Protein AF-C8PU47-F1 (afdb_monomer)

Sequence (175 aa):
MSEKLSIFKLDPSKSPGFKVIGAKNLPKKTLNFVQASSMLFKVGSETSFSVELIRNKDNIPLVAGSDLEAYKKSNIEIVLLKWDGTGNELDCFKTGEHLTEKSLLKFSDLTDTSLITIENGNLRVKCTFNPAWDEGYYALQVKGTDSSTEESNRFAAYDDSNSVNDGIYIINFLA

Foldseek 3Di:
DPPPPPPPPQDLQQAKEKDWPQWAWAALVPDDCVRTAEFEDDPPDWGKTKMKIGDHPPPQAQFPDDFLVRQLPFQKWKWWWAAQPPDDRSVCVSVVPRTDIDTFDGSNPDPGCPQWDADPRITIGMTTDDPVDDFFKIWIDIAGAGPVRDPSHTYAYAHPVSDHRNTIHMYGYHD

Structure (mmCIF, N/CA/C/O backbone):
data_AF-C8PU47-F1
#
_entry.id   AF-C8PU47-F1
#
loop_
_atom_site.group_PDB
_atom_site.id
_atom_site.type_symbol
_atom_site.label_atom_id
_atom_site.label_alt_id
_atom_site.label_comp_id
_atom_site.label_asym_id
_atom_site.label_entity_id
_atom_site.label_seq_id
_atom_site.pdbx_PDB_ins_code
_atom_site.Cartn_x
_atom_site.Cartn_y
_atom_site.Cartn_z
_atom_site.occupancy
_atom_site.B_iso_or_equiv
_atom_site.auth_seq_id
_atom_site.auth_comp_id
_atom_site.auth_asym_id
_atom_site.auth_atom_id
_atom_site.pdbx_PDB_model_num
ATOM 1 N N . MET A 1 1 ? -4.966 36.733 -19.597 1.00 37.03 1 MET A N 1
ATOM 2 C CA . MET A 1 1 ? -3.982 35.679 -19.284 1.00 37.03 1 MET A CA 1
ATOM 3 C C . MET A 1 1 ? -4.767 34.421 -18.979 1.00 37.03 1 MET A C 1
ATOM 5 O O . MET A 1 1 ? -5.580 34.469 -18.070 1.00 37.03 1 MET A O 1
ATOM 9 N N . SER A 1 2 ? -4.614 33.351 -19.759 1.00 40.44 2 SER A N 1
ATOM 10 C CA . SER A 1 2 ? -5.173 32.053 -19.372 1.00 40.44 2 SER A CA 1
ATOM 11 C C . SER A 1 2 ? -4.303 31.480 -18.266 1.00 40.44 2 SER A C 1
ATOM 13 O O . SER A 1 2 ? -3.120 31.225 -18.490 1.00 40.44 2 SER A O 1
ATOM 15 N N . GLU A 1 3 ? -4.878 31.298 -17.082 1.00 40.03 3 GLU A N 1
ATOM 16 C CA . GLU A 1 3 ? -4.292 30.460 -16.046 1.00 40.03 3 GLU A CA 1
ATOM 17 C C . GLU A 1 3 ? -4.092 29.064 -16.638 1.00 40.03 3 GLU A C 1
ATOM 19 O O . GLU A 1 3 ? -5.039 28.346 -16.965 1.00 40.03 3 GLU A O 1
ATOM 24 N N . LYS A 1 4 ? -2.828 28.710 -16.867 1.00 40.22 4 LYS A N 1
ATOM 25 C CA . LYS A 1 4 ? -2.433 27.380 -17.308 1.00 40.22 4 LYS A CA 1
ATOM 26 C C . LYS A 1 4 ? -2.568 26.469 -16.092 1.00 40.22 4 LYS A C 1
ATOM 28 O O . LYS A 1 4 ? -1.602 26.242 -15.372 1.00 40.22 4 LYS A O 1
ATOM 33 N N . LEU A 1 5 ? -3.784 25.991 -15.840 1.00 37.03 5 LEU A N 1
ATOM 34 C CA . LEU A 1 5 ? -4.023 24.871 -14.941 1.00 37.03 5 LEU A CA 1
ATOM 35 C C . LEU A 1 5 ? -3.293 23.669 -15.552 1.00 37.03 5 LEU A C 1
ATOM 37 O O . LEU A 1 5 ? -3.811 23.002 -16.448 1.00 37.03 5 LEU A O 1
ATOM 41 N N . SER A 1 6 ? -2.046 23.442 -15.131 1.00 36.47 6 SER A N 1
ATOM 42 C CA . SER A 1 6 ? -1.354 22.176 -15.357 1.00 36.47 6 SER A CA 1
ATOM 43 C C . SER A 1 6 ? -2.128 21.119 -14.590 1.00 36.47 6 SER A C 1
ATOM 45 O O . SER A 1 6 ? -1.876 20.855 -13.418 1.00 36.47 6 SER A O 1
ATOM 47 N N . ILE A 1 7 ? -3.118 20.538 -15.257 1.00 41.88 7 ILE A N 1
ATOM 48 C CA . ILE A 1 7 ? -3.713 19.284 -14.837 1.00 41.88 7 ILE A CA 1
ATOM 49 C C . ILE A 1 7 ? -2.568 18.281 -14.965 1.00 41.88 7 ILE A C 1
ATOM 51 O O . ILE A 1 7 ? -2.253 17.851 -16.076 1.00 41.88 7 ILE A O 1
ATOM 55 N N . PHE A 1 8 ? -1.891 17.965 -13.860 1.00 45.84 8 PHE A N 1
ATOM 56 C CA . PHE A 1 8 ? -1.018 16.800 -13.781 1.00 45.84 8 PHE A CA 1
ATOM 57 C C . PHE A 1 8 ? -1.911 15.576 -13.999 1.00 45.84 8 PHE A C 1
ATOM 59 O O . PHE A 1 8 ? -2.407 14.960 -13.062 1.00 45.84 8 PHE A O 1
ATOM 66 N N . LYS A 1 9 ? -2.203 15.261 -15.263 1.00 51.28 9 LYS A N 1
ATOM 67 C CA . LYS A 1 9 ? -2.692 13.941 -15.627 1.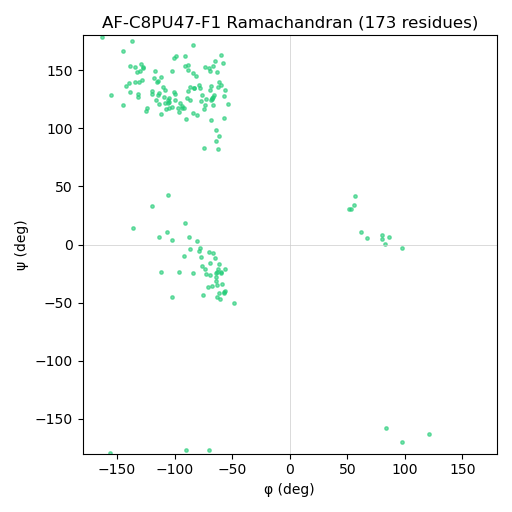00 51.28 9 LYS A CA 1
ATOM 68 C C . LYS A 1 9 ? -1.511 13.020 -15.395 1.00 51.28 9 LYS A C 1
ATOM 70 O O . LYS A 1 9 ? -0.529 13.096 -16.128 1.00 51.28 9 LYS A O 1
ATOM 75 N N . LEU A 1 10 ? -1.595 12.229 -14.333 1.00 58.03 10 LEU A N 1
ATOM 76 C CA . LEU A 1 10 ? -0.641 11.167 -14.071 1.00 58.03 10 LEU A CA 1
ATOM 77 C C . LEU A 1 10 ? -0.571 10.291 -15.329 1.00 58.03 10 LEU A C 1
ATOM 79 O O . LEU A 1 10 ? -1.608 9.807 -15.784 1.00 58.03 10 LEU A O 1
ATOM 83 N N . ASP A 1 11 ? 0.609 10.166 -15.935 1.00 64.81 11 ASP A N 1
ATOM 84 C CA . ASP A 1 11 ? 0.805 9.343 -17.126 1.00 64.81 11 ASP A CA 1
ATOM 85 C C . ASP A 1 11 ? 0.941 7.882 -16.674 1.00 64.81 11 ASP A C 1
ATOM 87 O O . ASP A 1 11 ? 1.950 7.539 -16.055 1.00 64.81 11 ASP A O 1
ATOM 91 N N . PRO A 1 12 ? -0.026 6.992 -16.968 1.00 59.41 12 PRO A N 1
ATOM 92 C CA . PRO A 1 12 ? 0.067 5.581 -16.588 1.00 59.41 12 PRO A CA 1
ATOM 93 C C . PRO A 1 12 ? 1.224 4.852 -17.287 1.00 59.41 12 PRO A C 1
ATOM 95 O O . PRO A 1 12 ? 1.541 3.715 -16.946 1.00 59.41 12 PRO A O 1
ATOM 98 N N . SER A 1 13 ? 1.838 5.477 -18.297 1.00 65.69 13 SER A N 1
ATOM 99 C CA . SER A 1 13 ? 3.073 4.989 -18.908 1.00 65.69 13 SER A CA 1
ATOM 100 C C . SER A 1 13 ? 4.276 5.187 -18.000 1.00 65.69 13 SER A C 1
ATOM 102 O O . SER A 1 13 ? 5.216 4.422 -18.134 1.00 65.69 13 SER A O 1
ATOM 104 N N . LYS A 1 14 ? 4.230 6.166 -17.089 1.00 73.06 14 LYS A N 1
ATOM 105 C CA . LYS A 1 14 ? 5.341 6.539 -16.209 1.00 73.06 14 LYS A CA 1
ATOM 106 C C . LYS A 1 14 ? 5.107 6.225 -14.741 1.00 73.06 14 LYS A C 1
ATOM 108 O O . LYS A 1 14 ? 6.065 6.136 -13.997 1.00 73.06 14 LYS A O 1
ATOM 113 N N . SER A 1 15 ? 3.861 6.114 -14.290 1.00 80.19 15 SER A N 1
ATOM 114 C CA . SER A 1 15 ? 3.570 5.926 -12.866 1.00 80.19 15 SER A CA 1
ATOM 115 C C . SER A 1 15 ? 3.152 4.487 -12.568 1.00 80.19 15 SER A C 1
ATOM 117 O O . SER A 1 15 ? 2.095 4.065 -13.061 1.00 80.19 15 SER A O 1
ATOM 119 N N . PRO A 1 16 ? 3.914 3.745 -11.743 1.00 89.56 16 PRO A N 1
ATOM 120 C CA . PRO A 1 16 ? 3.587 2.367 -11.432 1.00 89.56 16 PRO A CA 1
ATOM 121 C C . PRO A 1 16 ? 2.291 2.312 -10.630 1.00 89.56 16 PRO A C 1
ATOM 123 O O . PRO A 1 16 ? 1.891 3.264 -9.956 1.00 89.56 16 PRO A O 1
ATOM 126 N N . GLY A 1 17 ? 1.587 1.196 -10.739 1.00 92.06 17 GLY A N 1
ATOM 127 C CA . GLY A 1 17 ? 0.302 1.001 -10.089 1.00 92.06 17 GLY A CA 1
ATOM 128 C C . GLY A 1 17 ? 0.412 0.178 -8.821 1.00 92.06 17 GLY A C 1
ATOM 129 O O . GLY A 1 17 ? 1.346 -0.601 -8.645 1.00 92.06 17 GLY A O 1
ATOM 130 N N . PHE A 1 18 ? -0.594 0.276 -7.963 1.00 94.62 18 PHE A N 1
ATOM 131 C CA . PHE A 1 18 ? -0.847 -0.755 -6.969 1.00 94.62 18 PHE A CA 1
ATOM 132 C C . PHE A 1 18 ? -2.335 -1.053 -6.816 1.00 94.62 18 PHE A C 1
ATOM 134 O O . PHE A 1 18 ? -3.196 -0.196 -7.050 1.00 94.62 18 PHE A O 1
ATOM 141 N N . LYS A 1 19 ? -2.620 -2.282 -6.390 1.00 95.12 19 LYS A N 1
ATOM 142 C CA . LYS A 1 19 ? -3.944 -2.780 -6.023 1.00 95.12 19 LYS A CA 1
ATOM 143 C C . LYS A 1 19 ? -3.875 -3.541 -4.718 1.00 95.12 19 LYS A C 1
ATOM 145 O O . LYS A 1 19 ? -2.856 -4.148 -4.399 1.00 95.12 19 LYS A O 1
ATOM 150 N N . VAL A 1 20 ? -4.982 -3.566 -3.994 1.00 95.56 20 VAL A N 1
ATOM 151 C CA . VAL A 1 20 ? -5.120 -4.396 -2.801 1.00 95.56 20 VAL A CA 1
ATOM 152 C C . VAL A 1 20 ? -6.061 -5.545 -3.128 1.00 95.56 20 VAL A C 1
ATOM 154 O O . VAL A 1 20 ? -7.231 -5.334 -3.440 1.00 95.56 20 VAL A O 1
ATOM 157 N N . ILE A 1 21 ? -5.545 -6.770 -3.076 1.00 93.31 21 ILE A N 1
ATOM 158 C CA . ILE A 1 21 ? -6.313 -7.965 -3.420 1.00 93.31 21 ILE A CA 1
ATOM 159 C C . ILE A 1 21 ? -7.414 -8.171 -2.380 1.00 93.31 21 ILE A C 1
ATOM 161 O O . ILE A 1 21 ? -7.153 -8.221 -1.180 1.00 93.31 21 ILE A O 1
ATOM 165 N N . GLY A 1 22 ? -8.655 -8.290 -2.854 1.00 90.06 22 GLY A N 1
ATOM 166 C CA . GLY A 1 22 ? -9.829 -8.449 -1.995 1.00 90.06 22 GLY A CA 1
ATOM 167 C C . GLY A 1 22 ? -10.353 -7.148 -1.380 1.00 90.06 22 GLY A C 1
ATOM 168 O O . GLY A 1 22 ? -11.310 -7.210 -0.612 1.00 90.06 22 GLY A O 1
ATOM 169 N N . ALA A 1 23 ? -9.786 -5.984 -1.725 1.00 94.00 23 ALA A N 1
ATOM 170 C CA . ALA A 1 23 ? -10.311 -4.687 -1.311 1.00 94.00 23 ALA A CA 1
ATOM 171 C C . ALA A 1 23 ? -10.764 -3.840 -2.506 1.00 94.00 23 ALA A C 1
ATOM 173 O O . ALA A 1 23 ? -10.218 -3.921 -3.604 1.00 94.00 23 ALA A O 1
ATOM 174 N N . LYS A 1 24 ? -11.776 -3.003 -2.281 1.00 93.38 24 LYS A N 1
ATOM 175 C CA . LYS A 1 24 ? -12.313 -2.097 -3.301 1.00 93.38 24 LYS A CA 1
ATOM 176 C C . LYS A 1 24 ? -11.483 -0.823 -3.398 1.00 93.38 24 LYS A C 1
ATOM 178 O O . LYS A 1 24 ? -11.186 -0.188 -2.387 1.00 93.38 24 LYS A O 1
ATOM 183 N N . ASN A 1 25 ? -11.186 -0.416 -4.628 1.00 94.31 25 ASN A N 1
ATOM 184 C CA . ASN A 1 25 ? -10.718 0.932 -4.914 1.00 94.31 25 ASN A CA 1
ATOM 185 C C . ASN A 1 25 ? -11.903 1.906 -4.798 1.00 94.31 25 ASN A C 1
ATOM 187 O O . ASN A 1 25 ? -12.908 1.750 -5.494 1.00 94.31 25 ASN A O 1
ATOM 191 N N . LEU A 1 26 ? -11.809 2.879 -3.895 1.00 94.50 26 LEU A N 1
ATOM 192 C CA . LEU A 1 26 ? -12.863 3.858 -3.644 1.00 94.50 26 LEU A CA 1
ATOM 193 C C . LEU A 1 26 ? -12.536 5.184 -4.341 1.00 94.50 26 LEU A C 1
ATOM 195 O O . LEU A 1 26 ? -11.434 5.700 -4.160 1.00 94.50 26 LEU A O 1
ATOM 199 N N . PRO A 1 27 ? -13.472 5.794 -5.083 1.00 92.50 27 PRO A N 1
ATOM 200 C CA . PRO A 1 27 ? -13.249 7.103 -5.691 1.00 92.50 27 PRO A CA 1
ATOM 201 C C . PRO A 1 27 ? -13.126 8.185 -4.609 1.00 92.50 27 PRO A C 1
ATOM 203 O O . PRO A 1 27 ? -14.087 8.427 -3.877 1.00 92.50 27 PRO A O 1
ATOM 206 N N . LYS A 1 28 ? -11.990 8.894 -4.527 1.00 90.19 28 LYS A N 1
ATOM 207 C CA . LYS A 1 28 ? -11.770 9.922 -3.486 1.00 90.19 28 LYS A CA 1
ATOM 208 C C . LYS A 1 28 ? -12.830 11.023 -3.499 1.00 90.19 28 LYS A C 1
ATOM 210 O O . LYS A 1 28 ? -13.337 11.420 -2.453 1.00 90.19 28 LYS A O 1
ATOM 215 N N . LYS A 1 29 ? -13.225 11.490 -4.686 1.00 89.25 29 LYS A N 1
ATOM 216 C CA . LYS A 1 29 ? -14.211 12.576 -4.836 1.00 89.25 29 LYS A CA 1
ATOM 217 C C . LYS A 1 29 ? -15.568 12.251 -4.202 1.00 89.25 29 LYS A C 1
ATOM 219 O O . LYS A 1 29 ? -16.234 13.148 -3.692 1.00 89.25 29 LYS A O 1
ATOM 224 N N . THR A 1 30 ? -15.980 10.988 -4.240 1.00 91.44 30 THR A N 1
ATOM 225 C CA . THR A 1 30 ? -17.255 10.511 -3.68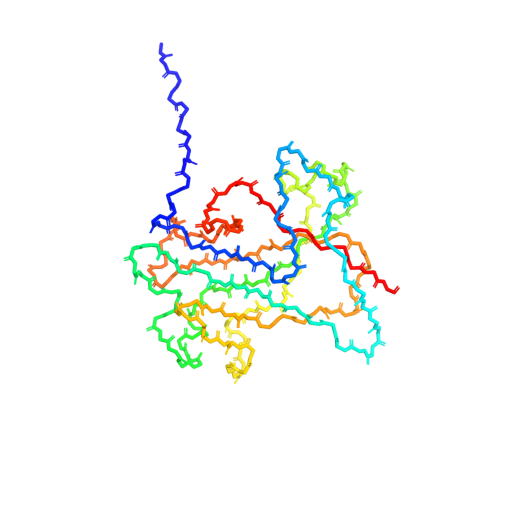6 1.00 91.44 30 THR A CA 1
ATOM 226 C C . THR A 1 30 ? -17.021 9.463 -2.600 1.00 91.44 30 THR A C 1
ATOM 228 O O . THR A 1 30 ? -17.800 8.519 -2.479 1.00 91.44 30 THR A O 1
ATOM 231 N N . LEU A 1 31 ? -15.922 9.607 -1.849 1.00 93.50 31 LEU A N 1
ATOM 232 C CA . LEU A 1 31 ? -15.495 8.643 -0.842 1.00 93.50 31 LEU A CA 1
ATOM 233 C C . LEU A 1 31 ? -16.606 8.397 0.183 1.00 93.50 31 LEU A C 1
ATOM 235 O O . LEU A 1 31 ? -17.195 9.342 0.708 1.00 93.50 31 LEU A O 1
ATOM 239 N N . ASN A 1 32 ? -16.865 7.124 0.476 1.00 93.56 32 ASN A N 1
ATOM 240 C CA . ASN A 1 32 ? -17.833 6.693 1.476 1.00 93.56 32 ASN A CA 1
ATOM 241 C C . ASN A 1 32 ? -17.329 5.422 2.171 1.00 93.56 32 ASN A C 1
ATOM 243 O O . ASN A 1 32 ? -17.152 4.387 1.527 1.00 93.56 32 ASN A O 1
ATOM 247 N N . PHE A 1 33 ? -17.140 5.483 3.490 1.00 92.25 33 PHE A N 1
ATOM 248 C CA . PHE A 1 33 ? -16.637 4.355 4.278 1.00 92.25 33 PHE A CA 1
ATOM 249 C C . PHE A 1 33 ? -17.546 3.130 4.292 1.00 92.25 33 PHE A C 1
ATOM 251 O O . PHE A 1 33 ? -17.047 2.022 4.439 1.00 92.25 33 PHE A O 1
ATOM 258 N N . VAL A 1 34 ? -18.852 3.283 4.053 1.00 92.38 34 VAL A N 1
ATOM 259 C CA . VAL A 1 34 ? -19.777 2.138 3.939 1.00 92.38 34 VAL A CA 1
ATOM 260 C C . VAL A 1 34 ? -19.370 1.198 2.796 1.00 92.38 34 VAL A C 1
ATOM 262 O O . VAL A 1 34 ? -19.708 0.018 2.799 1.00 92.38 34 VAL A O 1
ATOM 265 N N . GLN A 1 35 ? -18.636 1.710 1.806 1.00 92.88 35 GLN A N 1
ATOM 266 C CA . GLN A 1 35 ? -18.145 0.932 0.671 1.00 92.88 35 GLN A CA 1
ATOM 267 C C . GLN A 1 35 ? -16.749 0.337 0.904 1.00 92.88 35 GLN A C 1
ATOM 269 O O . GLN A 1 35 ? -16.306 -0.474 0.084 1.00 92.88 35 GLN A O 1
ATOM 274 N N . ALA A 1 36 ? -16.063 0.730 1.983 1.00 94.06 36 ALA A N 1
ATOM 275 C CA . ALA A 1 36 ? -14.746 0.212 2.324 1.00 94.06 36 ALA A CA 1
ATOM 276 C C . ALA A 1 36 ? -14.812 -1.289 2.610 1.00 94.06 36 ALA A C 1
ATOM 278 O O . ALA A 1 36 ? -15.823 -1.829 3.059 1.00 94.06 36 ALA A O 1
ATOM 279 N N . SER A 1 37 ? -13.720 -1.976 2.298 1.00 95.94 37 SER A N 1
ATOM 280 C CA . SER A 1 37 ? -13.606 -3.407 2.583 1.00 95.94 37 SER A CA 1
ATOM 281 C C . SER A 1 37 ? -13.221 -3.594 4.044 1.00 95.94 37 SER A C 1
ATOM 283 O O . SER A 1 37 ? -12.469 -2.784 4.575 1.00 95.94 37 SER A O 1
ATOM 285 N N . SER A 1 38 ? -13.715 -4.648 4.686 1.00 96.00 38 SER A N 1
ATOM 286 C CA . SER A 1 38 ? -13.415 -4.921 6.094 1.00 96.00 38 SER A CA 1
ATOM 287 C C . SER A 1 38 ? -12.558 -6.170 6.239 1.00 96.00 38 SER A C 1
ATOM 289 O O . SER A 1 38 ? -12.744 -7.139 5.503 1.00 96.00 38 SER A O 1
ATOM 291 N N . MET A 1 39 ? -11.650 -6.162 7.211 1.00 95.56 39 MET A N 1
ATOM 292 C CA . MET A 1 39 ? -10.841 -7.319 7.585 1.00 95.56 39 MET A CA 1
ATOM 293 C C . MET A 1 39 ? -10.885 -7.506 9.097 1.00 95.56 39 MET A C 1
ATOM 295 O O . MET A 1 39 ? -10.657 -6.563 9.849 1.00 95.56 39 MET A O 1
ATOM 299 N N . LEU A 1 40 ? -11.180 -8.730 9.533 1.00 94.06 40 LEU A N 1
ATOM 300 C CA . LEU A 1 40 ? -11.099 -9.095 10.944 1.00 94.06 40 LEU A CA 1
ATOM 301 C C . LEU A 1 40 ? -9.637 -9.356 11.312 1.00 94.06 40 LEU A C 1
ATOM 303 O O . LEU A 1 40 ? -8.939 -10.043 10.564 1.00 94.06 40 LEU A O 1
ATOM 307 N N . PHE A 1 41 ? -9.196 -8.866 12.465 1.00 93.81 41 PHE A N 1
ATOM 308 C CA . PHE A 1 41 ? -7.906 -9.210 13.050 1.00 93.81 41 PHE A CA 1
ATOM 309 C C . PHE A 1 41 ? -8.075 -9.632 14.505 1.00 93.81 41 PHE A C 1
ATOM 311 O O . PHE A 1 41 ? -9.032 -9.261 15.166 1.00 93.81 41 PHE A O 1
ATOM 318 N N . LYS A 1 42 ? -7.143 -10.436 15.020 1.00 89.00 42 LYS A N 1
ATOM 319 C CA . LYS A 1 42 ? -7.167 -10.868 16.419 1.00 89.00 42 LYS A CA 1
ATOM 320 C C . LYS A 1 42 ? -5.760 -10.924 16.986 1.00 89.00 42 LYS A C 1
ATOM 322 O O . LYS A 1 42 ? -4.850 -11.466 16.360 1.00 89.00 42 LYS A O 1
ATOM 327 N N . VAL A 1 43 ? -5.592 -10.431 18.211 1.00 84.56 43 VAL A N 1
ATOM 328 C CA . VAL A 1 43 ? -4.332 -10.563 18.953 1.00 84.56 43 VAL A CA 1
ATOM 329 C C . VAL A 1 43 ? -3.963 -12.044 19.097 1.00 84.56 43 VAL A C 1
ATOM 331 O O . VAL A 1 43 ? -4.767 -12.862 19.544 1.00 84.56 43 VAL A O 1
ATOM 334 N N . GLY A 1 44 ? -2.736 -12.391 18.703 1.00 82.19 44 GLY A N 1
ATOM 335 C CA . GLY A 1 44 ? -2.245 -13.773 18.695 1.00 82.19 44 GLY A CA 1
ATOM 336 C C . GLY A 1 44 ? -2.575 -14.564 17.424 1.00 82.19 44 GLY A C 1
ATOM 337 O O . GLY A 1 44 ? -2.306 -15.761 17.374 1.00 82.19 44 GLY A O 1
ATOM 338 N N . SER A 1 45 ? -3.150 -13.936 16.394 1.00 87.62 45 SER A N 1
ATOM 339 C CA . SER A 1 45 ? -3.355 -14.539 15.071 1.00 87.62 45 SER A CA 1
ATOM 340 C C . SER A 1 45 ? -2.817 -13.632 13.967 1.00 87.62 45 SER A C 1
ATOM 342 O O . SER A 1 45 ? -2.943 -12.411 14.031 1.00 87.62 45 SER A O 1
ATOM 344 N N . GLU A 1 46 ? -2.209 -14.231 12.943 1.00 89.38 46 GLU A N 1
ATOM 345 C CA . GLU A 1 46 ? -1.728 -13.480 11.785 1.00 89.38 46 GLU A CA 1
ATOM 346 C C . GLU A 1 46 ? -2.915 -13.030 10.929 1.00 89.38 46 GLU A C 1
ATOM 348 O O . GLU A 1 46 ? -3.720 -13.849 10.489 1.00 89.38 46 GLU A O 1
ATOM 353 N N . THR A 1 47 ? -3.005 -11.727 10.667 1.00 93.56 47 THR A N 1
ATOM 354 C CA . THR A 1 47 ? -3.947 -11.164 9.694 1.00 93.56 47 THR A CA 1
ATOM 355 C C . THR A 1 47 ? -3.145 -10.630 8.526 1.00 93.56 47 THR A C 1
ATOM 357 O O . THR A 1 47 ? -2.385 -9.676 8.686 1.00 93.56 47 THR A O 1
ATOM 360 N N . SER A 1 48 ? -3.275 -11.259 7.362 1.00 94.44 48 SER A N 1
ATOM 361 C CA . SER A 1 48 ? -2.513 -10.882 6.175 1.00 94.44 48 SER A CA 1
ATOM 362 C C . SER A 1 48 ? -3.403 -10.651 4.964 1.00 94.44 48 SER A C 1
ATOM 364 O O . SER A 1 48 ? -4.488 -11.215 4.841 1.00 94.44 48 SER A O 1
ATOM 366 N N . PHE A 1 49 ? -2.924 -9.795 4.073 1.00 95.62 49 PHE A N 1
ATOM 367 C CA . PHE A 1 49 ? -3.547 -9.476 2.796 1.00 95.62 49 PHE A CA 1
ATOM 368 C C . PHE A 1 49 ? -2.460 -9.231 1.750 1.00 95.62 49 PHE A C 1
ATOM 370 O O . PHE A 1 49 ? -1.282 -9.092 2.082 1.00 95.62 49 PHE A O 1
ATOM 377 N N . SER A 1 50 ? -2.836 -9.206 0.474 1.00 96.12 50 SER A N 1
ATOM 378 C CA . SER A 1 50 ? -1.875 -9.035 -0.615 1.00 96.12 50 SER A CA 1
ATOM 379 C C . SER A 1 50 ? -2.020 -7.679 -1.289 1.00 96.12 50 SER A C 1
ATOM 381 O O . SER A 1 50 ? -3.126 -7.251 -1.618 1.00 96.12 50 SER A O 1
ATOM 383 N N . VAL A 1 51 ? -0.886 -7.038 -1.546 1.00 97.19 51 VAL A N 1
ATOM 384 C CA . VAL A 1 51 ? -0.779 -5.833 -2.368 1.00 97.19 51 VAL A CA 1
ATOM 385 C C . VAL A 1 51 ? -0.098 -6.220 -3.670 1.00 97.19 51 VAL A C 1
ATOM 387 O O . VAL A 1 51 ? 1.006 -6.758 -3.670 1.00 97.19 51 VAL A O 1
ATOM 390 N N . GLU A 1 52 ? -0.766 -5.980 -4.787 1.00 96.44 52 GLU A N 1
ATOM 391 C CA . GLU A 1 52 ? -0.200 -6.179 -6.115 1.00 96.44 52 GLU A CA 1
ATOM 392 C C . GLU A 1 52 ? 0.402 -4.866 -6.605 1.00 96.44 52 GLU A C 1
ATOM 394 O O . GLU A 1 52 ? -0.303 -3.870 -6.743 1.00 96.44 52 GLU A O 1
ATOM 399 N N . LEU A 1 53 ? 1.707 -4.869 -6.856 1.00 95.12 53 LEU A N 1
ATOM 400 C CA . LEU A 1 53 ? 2.461 -3.773 -7.444 1.00 95.12 53 LEU A CA 1
ATOM 401 C C . LEU A 1 53 ? 2.578 -4.013 -8.948 1.00 95.12 53 LEU A C 1
ATOM 403 O O . LEU A 1 53 ? 3.105 -5.034 -9.398 1.00 95.12 53 LEU A O 1
ATOM 407 N N . ILE A 1 54 ? 2.085 -3.055 -9.719 1.00 92.12 54 ILE A N 1
ATOM 408 C CA . ILE A 1 54 ? 1.952 -3.115 -11.169 1.00 92.12 54 ILE A CA 1
ATOM 409 C C . ILE A 1 54 ? 3.040 -2.242 -11.782 1.00 92.12 54 ILE A C 1
ATOM 411 O O . ILE A 1 54 ? 3.159 -1.062 -11.457 1.00 92.12 54 ILE A O 1
ATOM 415 N N . ARG A 1 55 ? 3.830 -2.820 -12.686 1.00 87.69 55 ARG A N 1
ATOM 416 C CA . ARG A 1 55 ? 4.866 -2.083 -13.420 1.00 87.69 55 ARG A CA 1
ATOM 417 C C . ARG A 1 55 ? 4.277 -1.004 -14.332 1.00 87.69 55 ARG A C 1
ATOM 419 O O . ARG A 1 55 ? 3.136 -1.111 -14.786 1.00 87.69 55 ARG A O 1
ATOM 426 N N . ASN A 1 56 ? 5.098 -0.021 -14.671 1.00 80.06 56 ASN A N 1
ATOM 427 C CA . ASN A 1 56 ? 4.789 0.946 -15.716 1.00 80.06 56 ASN A CA 1
ATOM 428 C C . ASN A 1 56 ? 4.519 0.275 -17.067 1.00 80.06 56 ASN A C 1
ATOM 430 O O . ASN A 1 56 ? 5.032 -0.808 -17.374 1.00 80.06 56 ASN A O 1
ATOM 434 N N . LYS A 1 57 ? 3.772 0.970 -17.931 1.00 78.25 57 LYS A N 1
ATOM 435 C CA . LYS A 1 57 ? 3.555 0.533 -19.322 1.00 78.25 57 LYS A CA 1
ATOM 436 C C . LYS A 1 57 ? 4.755 0.820 -20.243 1.00 78.25 57 LYS A C 1
ATOM 438 O O . LYS A 1 57 ? 4.720 0.416 -21.401 1.00 78.25 57 LYS A O 1
ATOM 443 N N . ASP A 1 58 ? 5.810 1.463 -19.739 1.00 78.31 58 ASP A N 1
ATOM 444 C CA . ASP A 1 58 ? 7.064 1.766 -20.451 1.00 78.31 58 ASP A CA 1
ATOM 445 C C . ASP A 1 58 ? 8.125 0.639 -20.384 1.00 78.31 58 ASP A C 1
ATOM 447 O O . ASP A 1 58 ? 9.232 0.800 -20.895 1.00 78.31 58 ASP A O 1
ATOM 451 N N . ASN A 1 59 ? 7.771 -0.524 -19.818 1.00 76.81 59 ASN A N 1
ATOM 452 C CA . ASN A 1 59 ? 8.635 -1.693 -19.587 1.00 76.81 59 ASN A CA 1
ATOM 453 C C . ASN A 1 59 ? 9.767 -1.502 -18.563 1.00 76.81 59 ASN A C 1
ATOM 455 O O . ASN A 1 59 ? 10.543 -2.444 -18.370 1.00 76.81 59 ASN A O 1
ATOM 459 N N . ILE A 1 60 ? 9.854 -0.363 -17.870 1.00 84.81 60 ILE A N 1
ATOM 460 C CA . ILE A 1 60 ? 10.788 -0.210 -16.751 1.00 84.81 60 ILE A CA 1
ATOM 461 C C . ILE A 1 60 ? 10.334 -1.142 -15.615 1.00 84.81 60 ILE A C 1
ATOM 463 O O . ILE A 1 60 ? 9.160 -1.132 -15.225 1.00 84.81 60 ILE A O 1
ATOM 467 N N . PRO A 1 61 ? 11.220 -2.006 -15.084 1.00 88.38 61 PRO A N 1
ATOM 468 C CA . PRO A 1 61 ? 10.842 -2.910 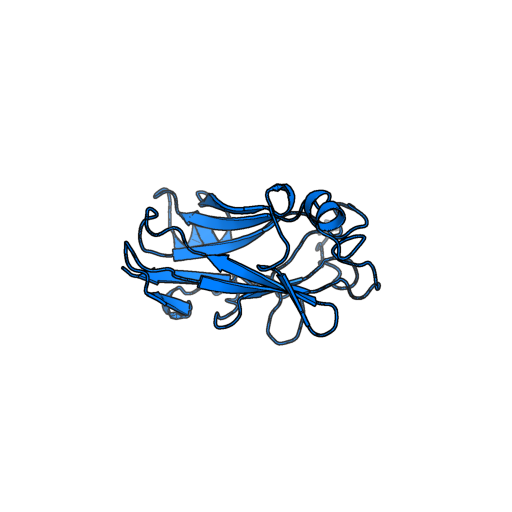-14.011 1.00 88.38 61 PRO A CA 1
ATOM 469 C C . PRO A 1 61 ? 10.700 -2.146 -12.690 1.00 88.38 61 PRO A C 1
ATOM 471 O O . PRO A 1 61 ? 11.379 -1.147 -12.452 1.00 88.38 61 PRO A O 1
ATOM 474 N N . LEU A 1 62 ? 9.855 -2.658 -11.791 1.00 91.38 62 LEU A N 1
ATOM 475 C CA . LEU A 1 62 ? 9.697 -2.095 -10.443 1.00 91.38 62 LEU A CA 1
ATOM 476 C C . LEU A 1 62 ? 10.990 -2.189 -9.625 1.00 91.38 62 LEU A C 1
ATOM 478 O O . LEU A 1 62 ? 11.299 -1.309 -8.834 1.00 91.38 62 LEU A O 1
ATOM 482 N N . VAL A 1 63 ? 11.749 -3.262 -9.836 1.00 92.25 63 VAL A N 1
ATOM 483 C CA . VAL A 1 63 ? 13.006 -3.555 -9.149 1.00 92.25 63 VAL A CA 1
ATOM 484 C C . VAL A 1 63 ? 14.018 -3.996 -10.201 1.00 92.25 63 VAL A C 1
ATOM 486 O O . VAL A 1 63 ? 13.668 -4.722 -11.128 1.00 92.25 63 VAL A O 1
ATOM 489 N N . ALA A 1 64 ? 15.272 -3.560 -10.077 1.00 90.06 64 ALA A N 1
ATOM 490 C CA . ALA A 1 64 ? 16.321 -3.802 -11.077 1.00 90.06 64 ALA A CA 1
ATOM 491 C C . ALA A 1 64 ? 16.745 -5.283 -11.224 1.00 90.06 64 ALA A C 1
ATOM 493 O O . ALA A 1 64 ? 17.521 -5.618 -12.115 1.00 90.06 64 ALA A O 1
ATOM 494 N N . GLY A 1 65 ? 16.252 -6.164 -10.352 1.00 88.88 65 GLY A N 1
ATOM 495 C CA . GLY A 1 65 ? 16.546 -7.593 -10.313 1.00 88.88 65 GLY A CA 1
ATOM 496 C C . GLY A 1 65 ? 15.513 -8.342 -9.469 1.00 88.88 65 GLY A C 1
ATOM 497 O O . GLY A 1 65 ? 14.589 -7.736 -8.926 1.00 88.88 65 GLY A O 1
ATOM 498 N N . SER A 1 66 ? 15.660 -9.663 -9.374 1.00 86.81 66 SER A N 1
ATOM 499 C CA . SER A 1 66 ? 14.743 -10.554 -8.642 1.00 86.81 66 SER A CA 1
ATOM 500 C C . SER A 1 66 ? 15.376 -11.215 -7.412 1.00 86.81 66 SER A C 1
ATOM 502 O O . SER A 1 66 ? 14.781 -12.109 -6.815 1.00 86.81 66 SER A O 1
ATOM 504 N N . ASP A 1 67 ? 16.601 -10.834 -7.058 1.00 92.44 67 ASP A N 1
ATOM 505 C CA . ASP A 1 67 ? 17.302 -11.279 -5.857 1.00 92.44 67 ASP A CA 1
ATOM 506 C C . ASP A 1 67 ? 17.044 -10.339 -4.666 1.00 92.44 67 ASP A C 1
ATOM 508 O O . ASP A 1 67 ? 16.606 -9.197 -4.823 1.00 92.44 67 ASP A O 1
ATOM 512 N N . LEU A 1 68 ? 17.324 -10.823 -3.453 1.00 94.62 68 LEU A N 1
ATOM 513 C CA . LEU A 1 68 ? 17.099 -10.070 -2.217 1.00 94.62 68 LEU A CA 1
ATOM 514 C C . LEU A 1 68 ? 17.817 -8.709 -2.213 1.00 94.62 68 LEU A C 1
ATOM 516 O O . LEU A 1 68 ? 17.236 -7.719 -1.774 1.00 94.62 68 LEU A O 1
ATOM 520 N N . GLU A 1 69 ? 19.049 -8.634 -2.723 1.00 95.88 69 GLU A N 1
ATOM 521 C CA . GLU A 1 69 ? 19.818 -7.385 -2.739 1.00 95.88 69 GLU A CA 1
ATOM 522 C C . GLU A 1 69 ? 19.198 -6.355 -3.688 1.00 95.88 69 GLU A C 1
ATOM 524 O O . GLU A 1 69 ? 19.185 -5.161 -3.380 1.00 95.88 69 GLU A O 1
ATOM 529 N N . ALA A 1 70 ? 18.635 -6.796 -4.816 1.00 94.88 70 ALA A N 1
ATOM 530 C CA . ALA A 1 70 ? 17.879 -5.923 -5.706 1.00 94.88 70 ALA A CA 1
ATOM 531 C C . ALA A 1 70 ? 16.626 -5.357 -5.022 1.00 94.88 70 ALA A C 1
ATOM 533 O O . ALA A 1 70 ? 16.400 -4.146 -5.080 1.00 94.88 70 ALA A O 1
ATOM 534 N N . TYR A 1 71 ? 15.852 -6.193 -4.318 1.00 95.12 71 TYR A N 1
ATOM 535 C CA . TYR A 1 71 ? 14.694 -5.722 -3.551 1.00 95.12 71 TYR A CA 1
ATOM 536 C C . TYR A 1 71 ? 15.106 -4.720 -2.473 1.00 95.12 71 TYR A C 1
ATOM 538 O O . TYR A 1 71 ? 14.531 -3.635 -2.406 1.00 95.12 71 TYR A O 1
ATOM 546 N N . LYS A 1 72 ? 16.153 -5.012 -1.696 1.00 96.12 72 LYS A N 1
ATOM 547 C CA . LYS A 1 72 ? 16.621 -4.120 -0.624 1.00 96.12 72 LYS A CA 1
ATOM 548 C C . LYS A 1 72 ? 17.148 -2.775 -1.120 1.00 96.12 72 LYS A C 1
ATOM 550 O O . LYS A 1 72 ? 17.086 -1.792 -0.386 1.00 96.12 72 LYS A O 1
ATOM 555 N N . LYS A 1 73 ? 17.661 -2.722 -2.352 1.00 95.00 73 LYS A N 1
ATOM 556 C CA . LYS A 1 73 ? 18.077 -1.475 -3.013 1.00 95.00 73 LYS A CA 1
ATOM 557 C C . LYS A 1 73 ? 16.905 -0.647 -3.534 1.00 95.00 73 LYS A C 1
ATOM 559 O O . LYS A 1 73 ? 17.094 0.538 -3.796 1.00 95.00 73 LYS A O 1
ATOM 564 N N . SER A 1 74 ? 15.722 -1.239 -3.701 1.00 93.06 74 SER A N 1
ATOM 565 C CA . SER A 1 74 ? 14.528 -0.476 -4.063 1.00 93.06 74 SER A CA 1
ATOM 566 C C . SER A 1 74 ? 14.083 0.416 -2.900 1.00 93.06 74 SER A C 1
ATOM 568 O O . SER A 1 74 ? 14.251 0.084 -1.727 1.00 93.06 74 SER A O 1
ATOM 570 N N . ASN A 1 75 ? 13.484 1.557 -3.224 1.00 93.94 75 ASN A N 1
ATOM 571 C CA . ASN A 1 75 ? 12.926 2.497 -2.251 1.00 93.94 75 ASN A CA 1
ATOM 572 C C . ASN A 1 75 ? 11.441 2.212 -1.944 1.00 93.94 75 ASN A C 1
ATOM 574 O O . ASN A 1 75 ? 10.736 3.100 -1.464 1.00 93.94 75 ASN A O 1
ATOM 578 N N . ILE A 1 76 ? 10.965 0.999 -2.249 1.00 96.69 76 ILE A N 1
ATOM 579 C CA . ILE A 1 76 ? 9.557 0.622 -2.130 1.00 96.69 76 ILE A CA 1
ATOM 580 C C . ILE A 1 76 ? 9.202 0.377 -0.661 1.00 96.69 76 ILE A C 1
ATOM 582 O O . ILE A 1 76 ? 9.847 -0.404 0.046 1.00 96.69 76 ILE A O 1
ATOM 586 N N . GLU A 1 77 ? 8.133 1.025 -0.213 1.00 97.94 77 GLU A N 1
ATOM 587 C CA . GLU A 1 77 ? 7.574 0.856 1.126 1.00 97.94 77 GLU A CA 1
ATOM 588 C C . GLU A 1 77 ? 6.048 0.831 1.047 1.00 97.94 77 GLU A C 1
ATOM 590 O O . GLU A 1 77 ? 5.430 1.687 0.418 1.00 97.94 77 GLU A O 1
ATOM 595 N N . ILE A 1 78 ? 5.431 -0.152 1.693 1.00 98.06 78 ILE A N 1
ATOM 596 C CA . ILE A 1 78 ? 3.982 -0.250 1.840 1.00 98.06 78 ILE A CA 1
ATOM 597 C C . ILE A 1 78 ? 3.635 0.265 3.231 1.00 98.06 78 ILE A 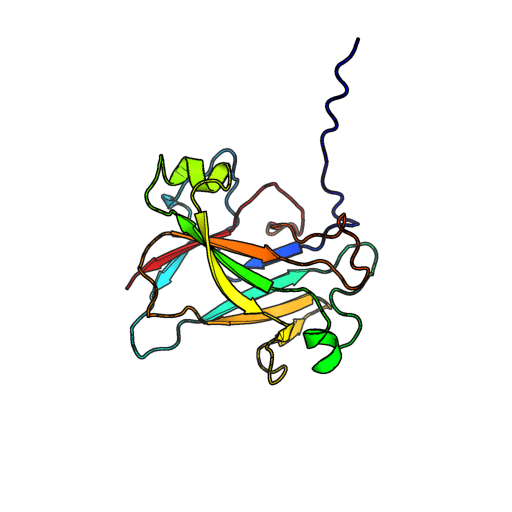C 1
ATOM 599 O O . ILE A 1 78 ? 4.148 -0.235 4.237 1.00 98.06 78 ILE A O 1
ATOM 603 N N . VAL A 1 79 ? 2.751 1.256 3.284 1.00 98.19 79 VAL A N 1
ATOM 604 C CA . VAL A 1 79 ? 2.322 1.899 4.526 1.00 98.19 79 VAL A CA 1
ATOM 605 C C . VAL A 1 79 ? 0.803 1.911 4.636 1.00 98.19 79 VAL A C 1
ATOM 607 O O . VAL A 1 79 ? 0.079 1.917 3.635 1.00 98.19 79 VAL A O 1
ATOM 610 N N . LEU A 1 80 ? 0.325 1.933 5.876 1.00 98.06 80 LEU A N 1
ATOM 611 C CA . LEU A 1 80 ? -1.064 2.215 6.206 1.00 98.06 80 LEU A CA 1
ATOM 612 C C . LEU A 1 80 ? -1.163 3.596 6.851 1.00 98.06 80 LEU A C 1
ATOM 614 O O . LEU A 1 80 ? -0.407 3.924 7.761 1.00 98.06 80 LEU A O 1
ATOM 618 N N . LEU A 1 81 ? -2.116 4.395 6.394 1.00 97.88 81 LEU A N 1
ATOM 619 C CA . LEU A 1 81 ? -2.396 5.735 6.891 1.00 97.88 81 LEU A CA 1
ATOM 620 C C . LEU A 1 81 ? -3.663 5.695 7.745 1.00 97.88 81 LEU A C 1
ATOM 622 O O . LEU A 1 81 ? -4.714 5.284 7.250 1.00 97.88 81 LEU A O 1
ATOM 626 N N . LYS A 1 82 ? -3.573 6.120 9.006 1.00 97.56 82 LYS A N 1
ATOM 627 C CA . LYS A 1 82 ? -4.709 6.191 9.941 1.00 97.56 82 LYS A CA 1
ATOM 628 C C . LYS A 1 82 ? -5.005 7.640 10.300 1.00 97.56 82 LYS A C 1
ATOM 630 O O . LYS A 1 82 ? -4.068 8.394 10.531 1.00 97.56 82 LYS A O 1
ATOM 635 N N . TRP A 1 83 ? -6.274 8.012 10.411 1.00 97.69 83 TRP A N 1
ATOM 636 C CA . TRP A 1 83 ? -6.659 9.324 10.930 1.00 97.69 83 TRP A CA 1
ATOM 637 C C . TRP A 1 83 ? -6.158 9.545 12.369 1.00 97.69 83 TRP A C 1
ATOM 639 O O . TRP A 1 83 ? -6.215 8.633 13.195 1.00 97.69 83 TRP A O 1
ATOM 649 N N . ASP A 1 84 ? -5.639 10.743 12.652 1.00 96.00 84 ASP A N 1
ATOM 650 C CA . ASP A 1 84 ? -5.028 11.104 13.941 1.00 96.00 84 ASP A CA 1
ATOM 651 C C . ASP A 1 84 ? -6.028 11.613 15.002 1.00 96.00 84 ASP A C 1
ATOM 653 O O . ASP A 1 84 ? -5.644 11.845 16.148 1.00 96.00 84 ASP A O 1
ATOM 657 N N . GLY A 1 85 ? -7.307 11.761 14.638 1.00 96.00 85 GLY A N 1
ATOM 658 C CA . GLY A 1 85 ? -8.364 12.287 15.509 1.00 96.00 85 GLY A CA 1
ATOM 659 C C . GLY A 1 85 ? -8.677 13.777 15.314 1.00 96.00 85 GLY A C 1
ATOM 660 O O . GLY A 1 85 ? -9.608 14.293 15.936 1.00 96.00 85 GLY A O 1
ATOM 661 N N . THR A 1 86 ? -7.950 14.478 14.442 1.00 97.06 86 THR A N 1
ATOM 662 C CA . THR A 1 86 ? -8.134 15.910 14.166 1.00 97.06 86 THR A CA 1
ATOM 663 C C . THR A 1 86 ? -8.945 16.143 12.894 1.00 97.06 86 THR A C 1
ATOM 665 O O . THR A 1 86 ? -8.616 15.630 11.830 1.00 97.06 86 THR A O 1
ATOM 668 N N . GLY A 1 87 ? -9.987 16.974 12.970 1.00 95.31 87 GLY A N 1
ATOM 669 C CA . GLY A 1 87 ? -10.813 17.324 11.809 1.00 95.31 87 GLY A CA 1
ATOM 670 C C . GLY A 1 87 ? -11.905 16.295 11.500 1.00 95.31 87 GLY A C 1
ATOM 671 O O . GLY A 1 87 ? -12.359 15.570 12.381 1.00 95.31 87 GLY A O 1
ATOM 672 N N . ASN A 1 88 ? -12.388 16.276 10.256 1.00 96.31 88 ASN A N 1
ATOM 673 C CA . ASN A 1 88 ? -13.363 15.286 9.802 1.00 96.31 88 ASN A CA 1
ATOM 674 C C . ASN A 1 88 ? -12.632 14.110 9.148 1.00 96.31 88 ASN A C 1
ATOM 676 O O . ASN A 1 88 ? -12.013 14.294 8.105 1.00 96.31 88 ASN A O 1
ATOM 680 N N . GLU A 1 89 ? -12.756 12.912 9.724 1.00 95.50 89 GLU A N 1
ATOM 681 C CA . GLU A 1 89 ? -12.064 11.704 9.256 1.00 95.50 89 GLU A CA 1
ATOM 682 C C . GLU A 1 89 ? -12.196 11.485 7.738 1.00 95.50 89 GLU A C 1
ATOM 684 O O . GLU A 1 89 ? -11.197 11.310 7.043 1.00 95.50 89 GLU A O 1
ATOM 689 N N . LEU A 1 90 ? -13.417 11.545 7.193 1.00 95.00 90 LEU A N 1
ATOM 690 C CA . LEU A 1 90 ? -13.661 11.303 5.769 1.00 95.00 90 LEU A CA 1
ATOM 691 C C . LEU A 1 90 ? -12.936 12.323 4.884 1.00 95.00 90 LEU A C 1
ATOM 693 O O . LEU A 1 90 ? -12.379 11.951 3.852 1.00 95.00 90 LEU A O 1
ATOM 697 N N . ASP A 1 91 ? -12.950 13.597 5.269 1.00 94.88 91 ASP A N 1
ATOM 698 C CA . ASP A 1 91 ? -12.277 14.653 4.515 1.00 94.88 91 ASP A CA 1
ATOM 699 C C . ASP A 1 91 ? -10.752 14.549 4.634 1.00 94.88 91 ASP A C 1
ATOM 701 O O . ASP A 1 91 ? -10.067 14.690 3.622 1.00 94.88 91 ASP A O 1
ATOM 705 N N . CYS A 1 92 ? -10.231 14.166 5.802 1.00 95.81 92 CYS A N 1
ATOM 706 C CA . CYS A 1 92 ? -8.815 13.860 6.017 1.00 95.81 92 CYS A CA 1
ATOM 707 C C . CYS A 1 92 ? -8.306 12.761 5.070 1.00 95.81 92 CYS A C 1
ATOM 709 O O . CYS A 1 92 ? -7.238 12.898 4.476 1.00 95.81 92 CYS A O 1
ATOM 711 N N . PHE A 1 93 ? -9.086 11.704 4.819 1.00 95.25 93 PHE A N 1
ATOM 712 C CA . PHE A 1 93 ? -8.716 10.687 3.821 1.00 95.25 93 PHE A CA 1
ATOM 713 C C . PHE A 1 93 ? -8.772 11.184 2.368 1.00 95.25 93 PHE A C 1
ATOM 715 O O . PHE A 1 93 ? -8.054 10.653 1.516 1.00 95.25 93 PHE A O 1
ATOM 722 N N . LYS A 1 94 ? -9.599 12.189 2.052 1.00 92.94 94 LYS A N 1
ATOM 723 C CA . LYS A 1 94 ? -9.632 12.796 0.708 1.00 92.94 94 LYS A CA 1
ATOM 724 C C . LYS A 1 94 ? -8.434 13.711 0.480 1.00 92.94 94 LYS A C 1
ATO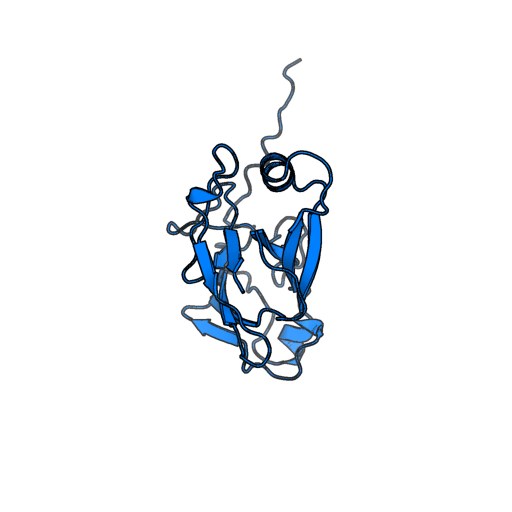M 726 O O . LYS A 1 94 ? -7.855 13.673 -0.605 1.00 92.94 94 LYS A O 1
ATOM 731 N N . THR A 1 95 ? -8.093 14.534 1.472 1.00 92.12 95 THR A N 1
ATOM 732 C CA . THR A 1 95 ? -7.009 15.523 1.374 1.00 92.12 95 THR A CA 1
ATOM 733 C C . THR A 1 95 ? -5.638 14.921 1.666 1.00 92.12 95 THR A C 1
ATOM 735 O O . THR A 1 95 ? -4.636 15.419 1.159 1.00 92.12 95 THR A O 1
ATOM 738 N N . GLY A 1 96 ? -5.586 13.825 2.425 1.00 91.62 96 GLY A N 1
ATOM 739 C CA . GLY A 1 96 ? -4.350 13.239 2.941 1.00 91.62 96 GLY A CA 1
ATOM 740 C C . GLY A 1 96 ? -3.811 13.945 4.190 1.00 91.62 96 GLY A C 1
ATOM 741 O O . GLY A 1 96 ? -2.695 13.656 4.611 1.00 91.62 96 GLY A O 1
ATOM 742 N N . GLU A 1 97 ? -4.570 14.875 4.771 1.00 93.75 97 GLU A N 1
ATOM 743 C CA . GLU A 1 97 ? -4.185 15.627 5.969 1.00 93.75 97 GLU A CA 1
ATOM 744 C C . GLU A 1 97 ? -4.603 14.889 7.243 1.00 93.75 97 GLU A C 1
ATOM 746 O O . GLU A 1 97 ? -5.564 14.124 7.232 1.00 93.75 97 GLU A O 1
ATOM 751 N N . HIS A 1 98 ? -3.910 15.139 8.360 1.00 96.56 98 HIS A N 1
ATOM 752 C CA . HIS A 1 98 ? -4.210 14.511 9.658 1.00 96.56 98 HIS A CA 1
ATOM 753 C C . HIS A 1 98 ? -4.203 12.974 9.621 1.00 96.56 98 HIS A C 1
ATOM 755 O O . HIS A 1 98 ? -4.972 12.300 10.310 1.00 96.56 98 HIS A O 1
ATOM 761 N N . LEU A 1 99 ? -3.325 12.412 8.785 1.00 97.12 99 LEU A N 1
ATOM 762 C CA . LEU A 1 99 ? -3.089 10.980 8.692 1.00 97.12 99 LEU A CA 1
ATOM 763 C C . LEU A 1 99 ? -1.713 10.640 9.271 1.00 97.12 99 LEU A C 1
ATOM 765 O O . LEU A 1 99 ? -0.688 11.180 8.860 1.00 97.12 99 LEU A O 1
ATOM 769 N N . THR A 1 100 ? -1.690 9.702 10.210 1.00 97.25 100 THR A N 1
ATOM 770 C CA . THR A 1 100 ? -0.474 9.108 10.756 1.00 97.25 100 THR A CA 1
ATOM 771 C C . THR A 1 100 ? -0.071 7.897 9.926 1.00 97.25 100 THR A C 1
ATOM 773 O O . THR A 1 100 ? -0.853 6.961 9.744 1.00 97.25 100 THR A O 1
ATOM 776 N N . GLU A 1 101 ? 1.175 7.898 9.461 1.00 97.50 101 GLU A N 1
ATOM 777 C CA . GLU A 1 101 ? 1.769 6.784 8.728 1.00 97.50 101 GLU A CA 1
ATOM 778 C C . GLU A 1 101 ? 2.184 5.651 9.675 1.00 97.50 101 GLU A C 1
ATOM 780 O O . GLU A 1 101 ? 2.806 5.870 10.717 1.00 97.50 101 GLU A O 1
ATOM 785 N N . LYS A 1 102 ? 1.858 4.417 9.293 1.00 97.31 102 LYS A N 1
ATOM 786 C CA . LYS A 1 102 ? 2.334 3.191 9.926 1.00 97.31 102 LYS A CA 1
ATOM 787 C C . LYS A 1 102 ? 2.988 2.308 8.870 1.00 97.31 102 LYS A C 1
ATOM 789 O O . LYS A 1 102 ? 2.321 1.832 7.951 1.00 97.31 102 LYS A O 1
ATOM 794 N N . SER A 1 103 ? 4.296 2.097 9.007 1.00 96.50 103 SER A N 1
ATOM 795 C CA . SER A 1 103 ? 5.058 1.243 8.094 1.00 96.50 103 SER A CA 1
ATOM 796 C C . SER A 1 103 ? 4.630 -0.215 8.252 1.00 96.50 103 SER A C 1
ATOM 798 O O . SER A 1 103 ? 4.604 -0.740 9.367 1.00 96.50 103 SER A O 1
ATOM 800 N N . LEU A 1 104 ? 4.243 -0.842 7.140 1.00 95.38 104 LEU A N 1
ATOM 801 C CA . LEU A 1 104 ? 3.756 -2.220 7.100 1.00 95.38 104 LEU A CA 1
ATOM 802 C C . LEU A 1 104 ? 4.836 -3.167 6.581 1.00 95.38 104 LEU A C 1
ATOM 804 O O . LEU A 1 104 ? 5.051 -4.238 7.141 1.00 95.38 104 LEU A O 1
ATOM 808 N N . LEU A 1 105 ? 5.510 -2.765 5.503 1.00 96.94 105 LEU A N 1
ATOM 809 C CA . LEU A 1 105 ? 6.629 -3.495 4.927 1.00 96.94 105 LEU A CA 1
ATOM 810 C C . LEU A 1 105 ? 7.523 -2.534 4.152 1.00 96.94 105 LEU A C 1
ATOM 812 O O . LEU A 1 105 ? 7.058 -1.842 3.246 1.00 96.94 105 LEU A O 1
ATOM 816 N N . LYS A 1 106 ? 8.821 -2.567 4.436 1.00 97.31 106 LYS A N 1
ATOM 817 C CA . LYS A 1 106 ? 9.828 -1.832 3.680 1.00 97.31 106 LYS A CA 1
ATOM 818 C C . LYS A 1 106 ? 10.752 -2.805 2.969 1.00 97.31 106 LYS A C 1
ATOM 820 O O . LYS A 1 106 ? 11.297 -3.709 3.598 1.00 97.31 106 LYS A O 1
ATOM 825 N N . PHE A 1 107 ? 10.951 -2.622 1.665 1.00 96.69 107 PHE A N 1
ATOM 826 C CA . PHE A 1 107 ? 11.759 -3.560 0.884 1.00 96.69 107 PHE A CA 1
ATOM 827 C C . PHE A 1 107 ? 13.226 -3.578 1.340 1.00 96.69 107 PHE A C 1
ATOM 829 O O . PHE A 1 107 ? 13.852 -4.635 1.321 1.00 96.69 107 PHE A O 1
ATOM 836 N N . SER A 1 108 ? 13.755 -2.451 1.833 1.00 96.31 108 SER A N 1
ATOM 837 C CA . SER A 1 108 ? 15.109 -2.372 2.409 1.00 96.31 108 SER A CA 1
ATOM 838 C C . SER A 1 108 ? 15.332 -3.287 3.612 1.00 96.31 108 SER A C 1
ATOM 840 O O . SER A 1 108 ? 16.473 -3.665 3.886 1.00 96.31 108 SER A O 1
ATOM 842 N N . ASP A 1 109 ? 14.255 -3.652 4.307 1.00 96.69 109 ASP A N 1
ATOM 843 C CA . ASP A 1 109 ? 14.296 -4.371 5.581 1.00 96.69 109 ASP A CA 1
ATOM 844 C C . ASP A 1 109 ? 13.979 -5.866 5.399 1.00 96.69 109 ASP A C 1
ATOM 846 O O . ASP A 1 109 ? 13.921 -6.619 6.370 1.00 96.69 109 ASP A O 1
ATOM 850 N N . LEU A 1 110 ? 13.805 -6.318 4.149 1.00 95.81 110 LEU A N 1
ATOM 851 C CA . LEU A 1 110 ? 13.582 -7.723 3.824 1.00 95.81 110 LEU A CA 1
ATOM 852 C C . LEU A 1 110 ? 14.786 -8.585 4.227 1.00 95.81 110 LEU A C 1
ATOM 854 O O . LEU A 1 110 ? 15.945 -8.265 3.946 1.00 95.81 110 LEU A O 1
ATOM 858 N N . THR A 1 111 ? 14.489 -9.723 4.850 1.00 95.69 111 THR A N 1
ATOM 859 C CA . THR A 1 111 ? 15.455 -10.780 5.187 1.00 95.69 111 THR A CA 1
ATOM 860 C C . THR A 1 111 ? 15.485 -11.901 4.151 1.00 95.69 111 THR A C 1
ATOM 862 O O . THR A 1 111 ? 16.485 -12.602 4.033 1.00 95.69 111 THR A O 1
ATOM 865 N N . ASP A 1 112 ? 14.397 -12.059 3.399 1.00 94.62 112 ASP A N 1
ATOM 866 C CA . ASP A 1 112 ? 14.203 -13.025 2.320 1.00 94.62 112 ASP A CA 1
ATOM 867 C C . ASP A 1 112 ? 13.121 -12.511 1.347 1.00 94.62 112 ASP A C 1
ATOM 869 O O . ASP A 1 112 ? 12.588 -11.412 1.512 1.00 94.62 112 ASP A O 1
ATOM 873 N N . THR A 1 113 ? 12.810 -13.289 0.308 1.00 93.62 113 THR A N 1
ATOM 874 C CA . THR A 1 113 ? 11.825 -12.933 -0.726 1.00 93.62 113 THR A CA 1
ATOM 875 C C . THR A 1 113 ? 10.512 -13.714 -0.615 1.00 93.62 113 THR A C 1
ATOM 877 O O . THR A 1 113 ? 9.683 -13.627 -1.514 1.00 93.62 113 THR A O 1
ATOM 880 N N . SER A 1 114 ? 10.272 -14.456 0.474 1.00 94.31 114 SER A N 1
ATOM 881 C CA . SER A 1 114 ? 9.090 -15.325 0.636 1.00 94.31 114 SER A CA 1
ATOM 882 C C . SER A 1 114 ? 7.762 -14.562 0.671 1.00 94.31 114 SER A C 1
ATOM 884 O O . SER A 1 114 ? 6.716 -15.111 0.325 1.00 94.31 114 SER A O 1
ATOM 886 N N . LEU A 1 115 ? 7.804 -13.282 1.051 1.00 94.38 115 LEU A N 1
ATOM 887 C CA . LEU A 1 115 ? 6.655 -12.377 1.033 1.00 94.38 115 LEU A CA 1
ATOM 888 C C . LEU A 1 115 ? 6.313 -11.874 -0.375 1.00 94.38 115 LEU A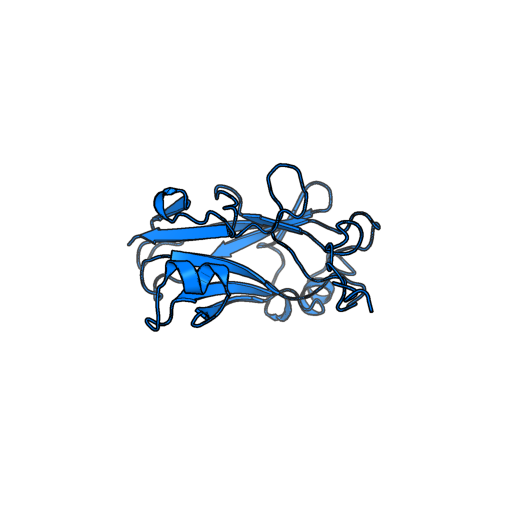 C 1
ATOM 890 O O . LEU A 1 115 ? 5.264 -11.259 -0.551 1.00 94.38 115 LEU A O 1
ATOM 894 N N . ILE A 1 116 ? 7.180 -12.100 -1.365 1.00 95.31 116 ILE A N 1
ATOM 895 C CA . ILE A 1 116 ? 7.041 -11.571 -2.720 1.00 95.31 116 ILE A CA 1
ATOM 896 C C . ILE A 1 116 ? 6.859 -12.729 -3.695 1.00 95.31 116 ILE A C 1
ATOM 898 O O . ILE A 1 116 ? 7.687 -13.626 -3.813 1.00 95.31 116 ILE A O 1
ATOM 902 N N . THR A 1 117 ? 5.776 -12.666 -4.455 1.00 94.25 117 THR A N 1
ATOM 903 C CA . THR A 1 117 ? 5.509 -13.573 -5.573 1.00 94.25 117 THR A CA 1
ATOM 904 C C . THR A 1 117 ? 5.428 -12.770 -6.862 1.00 94.25 117 THR A C 1
ATOM 906 O O . THR A 1 117 ? 4.964 -11.631 -6.862 1.00 94.25 117 THR A O 1
ATOM 909 N N . ILE A 1 118 ? 5.923 -13.334 -7.962 1.00 90.69 118 ILE A N 1
ATOM 910 C CA . ILE A 1 118 ? 5.881 -12.683 -9.274 1.00 90.69 118 ILE A CA 1
ATOM 911 C C . ILE A 1 118 ? 4.747 -13.314 -10.074 1.00 90.69 118 ILE A C 1
ATOM 913 O O . ILE A 1 118 ? 4.795 -14.502 -10.384 1.00 90.69 118 ILE A O 1
ATOM 917 N N . GLU A 1 119 ? 3.754 -12.512 -10.447 1.00 84.88 119 GLU A N 1
ATOM 918 C CA . GLU A 1 119 ? 2.649 -12.935 -11.308 1.00 84.88 119 GLU A CA 1
ATOM 919 C C . GLU A 1 119 ? 2.573 -12.019 -12.527 1.00 84.88 119 GLU A C 1
ATOM 921 O O . GLU A 1 119 ? 2.371 -10.815 -12.401 1.00 84.88 119 GLU A O 1
ATOM 926 N N . ASN A 1 120 ? 2.760 -12.577 -13.727 1.00 79.69 120 ASN A N 1
ATOM 927 C CA . ASN A 1 120 ? 2.707 -11.834 -14.995 1.00 79.69 120 ASN A CA 1
ATOM 928 C C . ASN A 1 120 ? 3.601 -10.571 -15.035 1.00 79.69 120 ASN A C 1
ATOM 930 O O . ASN A 1 120 ? 3.281 -9.594 -15.710 1.00 79.69 120 ASN A O 1
ATOM 934 N N . GLY A 1 121 ? 4.729 -10.587 -14.315 1.00 81.25 121 GLY A N 1
ATOM 935 C CA . GLY A 1 121 ? 5.661 -9.456 -14.218 1.00 81.25 121 GLY A CA 1
ATOM 936 C C . GLY A 1 121 ? 5.284 -8.386 -13.186 1.00 81.25 121 GLY A C 1
ATOM 937 O O . GLY A 1 121 ? 6.034 -7.424 -13.029 1.00 81.25 121 GLY A O 1
ATOM 938 N N . ASN A 1 122 ? 4.170 -8.557 -12.472 1.00 89.62 122 ASN A N 1
ATOM 939 C CA . ASN A 1 122 ? 3.796 -7.764 -11.303 1.00 89.62 122 ASN A CA 1
ATOM 940 C C . ASN A 1 122 ? 4.321 -8.427 -10.025 1.00 89.62 122 ASN A C 1
ATOM 942 O O . ASN A 1 122 ? 4.496 -9.648 -9.973 1.00 89.62 122 ASN A O 1
ATOM 946 N N . LEU A 1 123 ? 4.548 -7.626 -8.984 1.00 94.31 123 LEU A N 1
ATOM 947 C CA . LEU A 1 123 ? 4.940 -8.132 -7.669 1.00 94.31 123 LEU A CA 1
ATOM 948 C C . LEU A 1 123 ? 3.701 -8.230 -6.788 1.00 94.31 123 LEU A C 1
ATOM 950 O O . LEU A 1 123 ? 3.094 -7.214 -6.468 1.00 94.31 123 LEU A O 1
ATOM 954 N N . ARG A 1 124 ? 3.336 -9.431 -6.352 1.00 95.88 124 ARG A N 1
ATOM 955 C CA . ARG A 1 124 ? 2.334 -9.619 -5.307 1.00 95.88 124 ARG A CA 1
ATOM 956 C C . ARG A 1 124 ? 3.034 -9.797 -3.969 1.00 95.88 124 ARG A C 1
ATOM 958 O O . ARG A 1 124 ? 3.738 -10.780 -3.746 1.00 95.88 124 ARG A O 1
ATOM 965 N N . VAL A 1 125 ? 2.823 -8.822 -3.097 1.00 97.06 125 VAL A N 1
ATOM 966 C CA . VAL A 1 125 ? 3.472 -8.690 -1.797 1.00 97.06 125 VAL A CA 1
ATOM 967 C C . VAL A 1 125 ? 2.479 -9.067 -0.705 1.00 97.06 125 VAL A C 1
ATOM 969 O O . VAL A 1 125 ? 1.406 -8.472 -0.606 1.00 97.06 125 VAL A O 1
ATOM 972 N N . LYS A 1 126 ? 2.816 -10.063 0.114 1.00 96.88 126 LYS A N 1
ATOM 973 C CA . LYS A 1 126 ? 2.064 -10.403 1.324 1.00 96.88 126 LYS A CA 1
ATOM 974 C C . LYS A 1 126 ? 2.405 -9.391 2.415 1.00 96.88 126 LYS A C 1
ATOM 976 O O . LYS A 1 126 ? 3.563 -9.244 2.794 1.00 96.88 126 LYS A O 1
ATOM 981 N N . CYS A 1 127 ? 1.384 -8.733 2.942 1.00 95.94 127 CYS A N 1
ATOM 982 C CA . CYS A 1 127 ? 1.496 -7.796 4.045 1.00 95.94 127 CYS A CA 1
ATOM 983 C C . CYS A 1 127 ? 0.751 -8.331 5.267 1.00 95.94 127 CYS A C 1
ATOM 985 O O . CYS A 1 127 ? -0.351 -8.862 5.135 1.00 95.94 127 CYS A O 1
ATOM 987 N N . THR A 1 128 ? 1.334 -8.158 6.450 1.00 94.88 128 THR A N 1
ATOM 988 C CA . THR A 1 128 ? 0.755 -8.617 7.717 1.00 94.88 128 THR A CA 1
ATOM 989 C C . THR A 1 128 ? 0.396 -7.415 8.578 1.00 94.88 128 THR A C 1
ATOM 991 O O . THR A 1 128 ? 1.260 -6.607 8.909 1.00 94.88 128 THR A O 1
ATOM 994 N N . PHE A 1 129 ? -0.878 -7.293 8.944 1.00 95.56 129 PHE A N 1
ATOM 995 C CA . PHE A 1 129 ? -1.355 -6.254 9.849 1.00 95.56 129 PHE A CA 1
ATOM 996 C C . PHE A 1 129 ? -0.823 -6.497 11.265 1.00 95.56 129 PHE A C 1
ATOM 998 O O . PHE A 1 129 ? -0.843 -7.627 11.757 1.00 95.56 129 PHE A O 1
ATOM 1005 N N . ASN A 1 130 ? -0.358 -5.439 11.931 1.00 94.00 130 ASN A N 1
ATOM 1006 C CA . ASN A 1 130 ? 0.120 -5.530 13.304 1.00 94.00 130 ASN A CA 1
ATOM 1007 C C . ASN A 1 130 ? -1.072 -5.430 14.276 1.00 94.00 130 ASN A C 1
ATOM 1009 O O . ASN A 1 130 ? -1.654 -4.353 14.393 1.00 94.00 130 ASN A O 1
ATOM 1013 N N . PRO A 1 131 ? -1.416 -6.500 15.019 1.00 90.88 131 PRO A N 1
ATOM 1014 C CA . PRO A 1 131 ? -2.581 -6.505 15.903 1.00 90.88 131 PRO A CA 1
ATOM 1015 C C . PRO A 1 131 ? -2.420 -5.612 17.144 1.00 90.88 131 PRO A C 1
ATOM 1017 O O . PRO A 1 131 ? -3.370 -5.468 17.904 1.00 90.88 131 PRO A O 1
ATOM 1020 N N . ALA A 1 132 ? -1.236 -5.033 17.380 1.00 91.44 132 ALA A N 1
ATOM 1021 C CA . ALA A 1 132 ? -1.040 -3.998 18.396 1.00 91.44 132 ALA A CA 1
ATOM 1022 C C . ALA A 1 132 ? -1.524 -2.609 17.937 1.00 91.44 132 ALA A C 1
ATOM 1024 O O . ALA A 1 132 ? -1.444 -1.653 18.706 1.00 91.44 132 ALA A O 1
ATOM 1025 N N . TRP A 1 133 ? -1.954 -2.462 16.681 1.00 93.12 133 TRP A N 1
ATOM 1026 C CA . TRP A 1 133 ? -2.582 -1.243 16.181 1.00 93.12 133 TRP A CA 1
ATOM 1027 C C . TRP A 1 133 ? -4.095 -1.274 16.408 1.00 93.12 133 TRP A C 1
ATOM 1029 O O . TRP A 1 133 ? -4.711 -2.336 16.398 1.00 93.12 133 TRP A O 1
ATOM 1039 N N . ASP A 1 134 ? -4.685 -0.093 16.591 1.00 92.62 134 ASP A N 1
ATOM 1040 C CA . ASP A 1 134 ? -6.110 0.053 16.895 1.00 92.62 134 ASP A CA 1
ATOM 1041 C C . ASP A 1 134 ? -7.015 -0.289 15.703 1.00 92.62 134 ASP A C 1
ATOM 1043 O O . ASP A 1 134 ? -6.664 -0.058 14.545 1.00 92.62 134 ASP A O 1
ATOM 1047 N N . GLU A 1 135 ? -8.236 -0.740 15.980 1.00 95.19 135 GLU A N 1
ATOM 1048 C CA . GLU A 1 135 ? -9.275 -0.925 14.961 1.00 95.19 135 GLU A CA 1
ATOM 1049 C C . GLU A 1 135 ? -9.633 0.378 14.217 1.00 95.19 135 GLU A C 1
ATOM 1051 O O . GLU A 1 135 ? -9.315 1.490 14.653 1.00 95.19 135 GLU A O 1
ATOM 1056 N N . GLY A 1 136 ? -10.295 0.248 13.069 1.00 96.12 136 GLY A N 1
ATOM 1057 C CA . GLY A 1 136 ? -10.822 1.359 12.276 1.00 96.12 136 GLY A CA 1
ATOM 1058 C C . GLY A 1 136 ? -10.264 1.422 10.857 1.00 96.12 136 GLY A C 1
ATOM 1059 O O . GLY A 1 136 ? -9.709 0.453 10.335 1.00 96.12 136 GLY A O 1
ATOM 1060 N N . TYR A 1 137 ? -10.421 2.581 10.218 1.00 97.69 137 TYR A N 1
ATOM 1061 C CA . TYR A 1 137 ? -10.076 2.771 8.812 1.00 97.69 137 TYR A CA 1
ATOM 1062 C C . TYR A 1 137 ? -8.594 3.068 8.606 1.00 97.69 137 TYR A C 1
ATOM 1064 O O . TYR A 1 137 ? -7.997 3.911 9.279 1.00 97.69 137 TYR A O 1
ATOM 1072 N N . TYR A 1 138 ? -8.020 2.390 7.617 1.00 97.88 138 TYR A N 1
ATOM 1073 C CA . TYR A 1 138 ? -6.657 2.597 7.160 1.00 97.88 138 TYR A CA 1
ATOM 1074 C C . TYR A 1 138 ? -6.631 2.705 5.644 1.00 97.88 138 TYR A C 1
ATOM 1076 O O . TYR A 1 138 ? -7.107 1.809 4.943 1.00 97.88 138 TYR A O 1
ATOM 1084 N N . ALA A 1 139 ? -6.040 3.781 5.133 1.00 97.50 139 ALA A N 1
ATOM 1085 C CA . ALA A 1 139 ? -5.755 3.903 3.712 1.00 97.50 139 ALA A CA 1
ATOM 1086 C C . ALA A 1 139 ? -4.409 3.261 3.386 1.00 97.50 139 ALA A C 1
ATOM 1088 O O . ALA A 1 139 ? -3.425 3.484 4.088 1.00 97.50 139 ALA A O 1
ATOM 1089 N N . LEU A 1 140 ? -4.356 2.487 2.306 1.00 97.69 140 LEU A N 1
ATOM 1090 C CA . LEU A 1 140 ? -3.111 1.908 1.826 1.00 97.69 140 LEU A CA 1
ATOM 1091 C C . LEU A 1 140 ? -2.409 2.862 0.866 1.00 97.69 140 LEU A C 1
ATOM 1093 O O . LEU A 1 140 ? -3.008 3.354 -0.094 1.00 97.69 140 LEU A O 1
ATOM 1097 N N . GLN A 1 141 ? -1.117 3.062 1.097 1.00 96.44 141 GLN A N 1
ATOM 1098 C CA . GLN A 1 141 ? -0.239 3.792 0.199 1.00 96.44 141 GLN A CA 1
ATOM 1099 C C . GLN A 1 141 ? 1.024 2.974 -0.058 1.00 96.44 141 GLN A C 1
ATOM 1101 O O . GLN A 1 141 ? 1.587 2.359 0.846 1.00 96.44 141 GLN A O 1
ATOM 1106 N N . VAL A 1 142 ? 1.481 2.996 -1.307 1.00 96.81 142 VAL A N 1
ATOM 1107 C CA . VAL A 1 142 ? 2.807 2.509 -1.679 1.00 96.81 142 VAL A CA 1
ATOM 1108 C C . VAL A 1 142 ? 3.683 3.724 -1.952 1.00 96.81 142 VAL A C 1
ATOM 1110 O O . VAL A 1 142 ? 3.324 4.601 -2.738 1.00 96.81 142 VAL A O 1
ATOM 1113 N N . LYS A 1 143 ? 4.807 3.803 -1.252 1.00 95.44 143 LYS A N 1
ATOM 1114 C CA . LYS A 1 143 ? 5.850 4.814 -1.420 1.00 95.44 143 LYS A CA 1
ATOM 1115 C C . LYS A 1 143 ? 6.982 4.234 -2.260 1.00 95.44 143 LYS A C 1
ATOM 1117 O O . LYS A 1 143 ? 7.113 3.018 -2.394 1.00 95.44 143 LYS A O 1
ATOM 1122 N N . GLY A 1 144 ? 7.801 5.129 -2.797 1.00 92.94 144 GLY A N 1
ATOM 1123 C CA . GLY A 1 144 ? 8.898 4.788 -3.691 1.00 92.94 144 GLY A CA 1
ATOM 1124 C C . GLY A 1 144 ? 8.530 4.957 -5.159 1.00 92.94 144 GLY A C 1
ATOM 1125 O O . GLY A 1 144 ? 7.497 5.542 -5.509 1.00 92.94 144 GLY A O 1
ATOM 1126 N N . THR A 1 145 ? 9.423 4.467 -6.000 1.00 91.75 145 THR A N 1
ATOM 1127 C CA . THR A 1 145 ? 9.380 4.582 -7.454 1.00 91.75 145 THR A CA 1
ATOM 1128 C C . THR A 1 145 ? 9.767 3.246 -8.083 1.00 91.75 145 THR A C 1
ATOM 1130 O O . THR A 1 145 ? 10.096 2.286 -7.382 1.00 91.75 145 THR A O 1
ATOM 1133 N N . ASP A 1 146 ? 9.678 3.148 -9.406 1.00 89.81 146 ASP A N 1
ATOM 1134 C CA . ASP A 1 146 ? 10.282 2.025 -10.123 1.00 89.81 146 ASP A CA 1
ATOM 1135 C C . ASP A 1 146 ? 11.828 2.095 -10.114 1.00 89.81 146 ASP A C 1
ATOM 1137 O O . ASP A 1 146 ? 12.448 2.998 -9.544 1.00 89.81 146 ASP A O 1
ATOM 1141 N N . SER A 1 147 ? 12.469 1.143 -10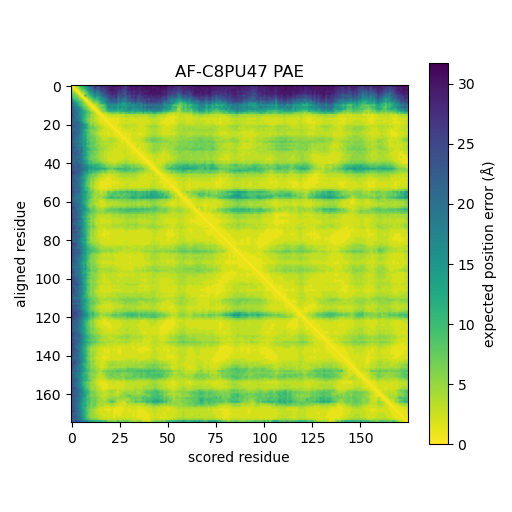.794 1.00 89.81 147 SER A N 1
ATOM 1142 C CA . SER A 1 147 ? 13.932 1.038 -10.865 1.00 89.81 147 SER A CA 1
ATOM 1143 C C . SER A 1 147 ? 14.662 2.238 -11.494 1.00 89.81 147 SER A C 1
ATOM 1145 O O . SER A 1 147 ? 15.871 2.363 -11.293 1.00 89.81 147 SER A O 1
ATOM 1147 N N . SER A 1 148 ? 13.976 3.127 -12.223 1.00 85.50 148 SER A N 1
ATOM 1148 C CA . SER A 1 148 ? 14.562 4.364 -12.769 1.00 85.50 148 SER A CA 1
ATOM 1149 C C . SER A 1 148 ? 14.812 5.420 -11.697 1.00 85.50 148 SER A C 1
ATOM 1151 O O . SER A 1 148 ? 15.635 6.314 -11.887 1.00 85.50 148 SER A O 1
ATOM 1153 N N . THR A 1 149 ? 14.124 5.313 -10.558 1.00 82.44 149 THR A N 1
ATOM 1154 C CA . THR A 1 149 ? 14.148 6.269 -9.445 1.00 82.44 149 THR A CA 1
ATOM 1155 C C . THR A 1 149 ? 13.648 7.681 -9.777 1.00 82.44 149 THR A C 1
ATOM 1157 O O . THR A 1 149 ? 13.770 8.579 -8.946 1.00 82.44 149 THR A O 1
ATOM 1160 N N . GLU A 1 150 ? 13.040 7.897 -10.948 1.00 83.62 150 GLU A N 1
ATOM 1161 C CA . GLU A 1 150 ? 12.494 9.204 -11.323 1.00 83.62 150 GLU A CA 1
ATOM 1162 C C . GLU A 1 150 ? 11.269 9.566 -10.467 1.00 83.62 150 GLU A C 1
ATOM 1164 O O . GLU A 1 150 ? 10.340 8.777 -10.317 1.00 83.62 150 GLU A O 1
ATOM 1169 N N . GLU A 1 151 ? 11.215 10.796 -9.944 1.00 80.12 151 GLU A N 1
ATOM 1170 C CA . GLU A 1 151 ? 10.088 11.273 -9.118 1.00 80.12 151 GLU A CA 1
ATOM 1171 C C . GLU A 1 151 ? 8.743 11.295 -9.863 1.00 80.12 151 GLU A C 1
ATOM 1173 O O . GLU A 1 151 ? 7.683 11.272 -9.237 1.00 80.12 151 GLU A O 1
ATOM 1178 N N . SER A 1 152 ? 8.750 11.323 -11.198 1.00 79.44 152 SER A N 1
ATOM 1179 C CA . SER A 1 152 ? 7.531 11.157 -11.998 1.00 79.44 152 SER A CA 1
ATOM 1180 C C . SER A 1 152 ? 6.954 9.742 -11.930 1.00 79.44 152 SER A C 1
ATOM 1182 O O . SER A 1 152 ? 5.783 9.542 -12.261 1.00 79.44 152 SER A O 1
ATOM 1184 N N . ASN A 1 153 ? 7.745 8.775 -11.462 1.00 84.44 153 ASN A N 1
ATOM 1185 C CA . ASN A 1 153 ? 7.432 7.356 -11.505 1.00 84.44 153 ASN A CA 1
ATOM 1186 C C . ASN A 1 153 ? 7.034 6.816 -10.133 1.00 84.44 153 ASN A C 1
ATOM 1188 O O . ASN A 1 153 ? 7.445 5.736 -9.711 1.00 84.44 153 ASN A O 1
ATOM 1192 N N . ARG A 1 154 ? 6.222 7.595 -9.415 1.00 89.06 154 ARG A N 1
ATOM 1193 C CA . ARG A 1 154 ? 5.686 7.235 -8.099 1.00 89.06 154 ARG A CA 1
ATOM 1194 C C . ARG A 1 154 ? 4.443 6.371 -8.230 1.00 89.06 154 ARG A C 1
ATOM 1196 O O . ARG A 1 154 ? 3.644 6.546 -9.149 1.00 89.06 154 ARG A O 1
ATOM 1203 N N . PHE A 1 155 ? 4.266 5.477 -7.265 1.00 91.62 155 PHE A N 1
ATOM 1204 C CA . PHE A 1 155 ? 3.115 4.588 -7.225 1.00 91.62 155 PHE A CA 1
ATOM 1205 C C . PHE A 1 155 ? 1.786 5.341 -7.114 1.00 91.62 155 PHE A C 1
ATOM 1207 O O . PHE A 1 155 ? 1.641 6.287 -6.337 1.00 91.62 155 PHE A O 1
ATOM 1214 N N . ALA A 1 156 ? 0.788 4.854 -7.845 1.00 91.12 156 ALA A N 1
ATOM 1215 C CA . ALA A 1 156 ? -0.586 5.325 -7.781 1.00 91.12 156 ALA A CA 1
ATOM 1216 C C . ALA A 1 156 ? -1.571 4.170 -7.608 1.00 91.12 156 ALA A C 1
ATOM 1218 O O . ALA A 1 156 ? -1.352 3.057 -8.086 1.00 91.12 156 ALA A O 1
ATOM 1219 N N . ALA A 1 157 ? -2.688 4.444 -6.938 1.00 91.62 157 ALA A N 1
ATOM 1220 C CA . ALA A 1 157 ? -3.760 3.470 -6.802 1.00 91.62 157 ALA A CA 1
ATOM 1221 C C . ALA A 1 157 ? -4.414 3.240 -8.169 1.00 91.62 157 ALA A C 1
ATOM 1223 O O . ALA A 1 157 ? -4.861 4.186 -8.823 1.00 91.62 157 ALA A O 1
ATOM 1224 N N . TYR A 1 158 ? -4.453 1.983 -8.602 1.00 90.62 158 TYR A N 1
ATOM 1225 C CA . TYR A 1 158 ? -5.127 1.571 -9.830 1.00 90.62 158 TYR A CA 1
ATOM 1226 C C . TYR A 1 158 ? -6.462 0.922 -9.483 1.00 90.62 158 TYR A C 1
ATOM 1228 O O . TYR A 1 158 ? -6.567 0.260 -8.453 1.00 90.62 158 TYR A O 1
ATOM 1236 N N . ASP A 1 159 ? -7.462 1.045 -10.350 1.00 85.25 159 ASP A N 1
ATOM 1237 C CA . ASP A 1 159 ? -8.674 0.219 -10.273 1.00 85.25 159 ASP A CA 1
ATOM 1238 C C . ASP A 1 159 ? -8.561 -1.076 -11.078 1.00 85.25 159 ASP A C 1
ATOM 1240 O O 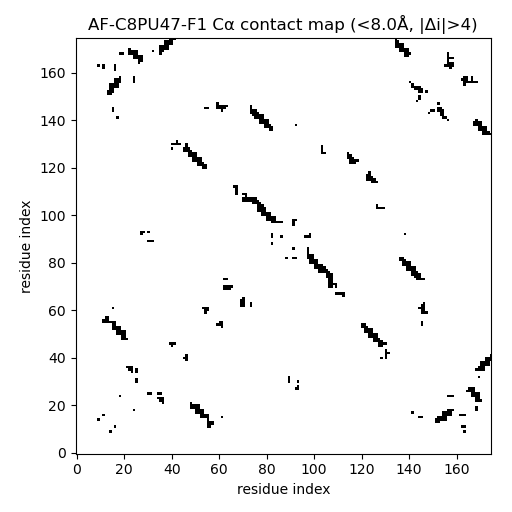. ASP A 1 159 ? -7.539 -1.383 -11.701 1.00 85.25 159 ASP A O 1
ATOM 1244 N N . ASP A 1 160 ? -9.647 -1.841 -11.102 1.00 83.81 160 ASP A N 1
ATOM 1245 C CA . ASP A 1 160 ? -9.754 -3.108 -11.819 1.00 83.81 160 ASP A CA 1
ATOM 1246 C C . ASP A 1 160 ? -9.438 -2.994 -13.320 1.00 83.81 160 ASP A C 1
ATOM 1248 O O . ASP A 1 160 ? -8.984 -3.972 -13.909 1.00 83.81 160 ASP A O 1
ATOM 1252 N N . SER A 1 161 ? -9.530 -1.800 -13.920 1.00 82.12 161 SER A N 1
ATOM 1253 C CA . SER A 1 161 ? -9.142 -1.548 -15.316 1.00 82.12 161 SER A CA 1
ATOM 1254 C C . SER A 1 161 ? -7.631 -1.352 -15.534 1.00 82.12 161 SER A C 1
ATOM 1256 O O . SER A 1 161 ? -7.201 -1.079 -16.656 1.00 82.12 161 SER A O 1
ATOM 1258 N N . ASN A 1 162 ? -6.808 -1.491 -14.486 1.00 81.38 162 ASN A N 1
ATOM 1259 C CA . ASN A 1 162 ? -5.360 -1.229 -14.506 1.00 81.38 162 ASN A CA 1
ATOM 1260 C C . ASN A 1 162 ? -5.032 0.205 -14.956 1.00 81.38 162 ASN A C 1
ATOM 1262 O O . ASN A 1 162 ? -4.110 0.434 -15.752 1.00 81.38 162 ASN A O 1
ATOM 1266 N N . SER A 1 163 ? -5.817 1.164 -14.466 1.00 79.12 163 SER A N 1
ATOM 1267 C CA . SER A 1 163 ? -5.660 2.579 -14.781 1.00 79.12 163 SER A CA 1
ATOM 1268 C C . SER A 1 163 ? -5.713 3.430 -13.519 1.00 79.12 163 SER A C 1
ATOM 1270 O O . SER A 1 163 ? -6.403 3.104 -12.553 1.00 79.12 163 SER A O 1
ATOM 1272 N N . VAL A 1 164 ? -4.979 4.542 -13.550 1.00 81.50 164 VAL A N 1
ATOM 1273 C CA . VAL A 1 164 ? -5.036 5.582 -12.520 1.00 81.50 164 VAL A CA 1
ATOM 1274 C C . VAL A 1 164 ? -6.415 6.229 -12.564 1.00 81.50 164 VAL A C 1
ATOM 1276 O O . VAL A 1 164 ? -6.852 6.675 -13.626 1.00 81.50 164 VAL A O 1
ATOM 1279 N N . ASN A 1 165 ? -7.080 6.318 -11.416 1.00 78.88 165 ASN A N 1
ATOM 1280 C CA . ASN A 1 165 ? -8.450 6.825 -11.339 1.00 78.88 165 ASN A CA 1
ATOM 1281 C C . ASN A 1 165 ? -8.701 7.796 -10.168 1.00 78.88 165 ASN A C 1
ATOM 1283 O O . ASN A 1 165 ? -9.853 8.061 -9.833 1.00 78.88 165 ASN A O 1
ATOM 1287 N N . ASP A 1 166 ? -7.635 8.309 -9.541 1.00 84.44 166 ASP A N 1
ATOM 1288 C CA . ASP A 1 166 ? -7.701 9.114 -8.306 1.00 84.44 166 ASP A CA 1
ATOM 1289 C C . ASP A 1 166 ? -8.482 8.420 -7.168 1.00 84.44 166 ASP A C 1
ATOM 1291 O O . ASP A 1 166 ? -9.142 9.038 -6.330 1.00 84.44 166 ASP A O 1
ATOM 1295 N N . GLY A 1 167 ? -8.435 7.089 -7.157 1.00 90.38 167 GLY A N 1
ATOM 1296 C CA . GLY A 1 167 ? -9.011 6.264 -6.116 1.00 90.38 167 GLY A CA 1
ATOM 1297 C C . GLY A 1 167 ? -8.091 6.094 -4.913 1.00 90.38 167 GLY A C 1
ATOM 1298 O O . GLY A 1 167 ? -6.919 6.477 -4.907 1.00 90.38 167 GLY A O 1
ATOM 1299 N N . ILE A 1 168 ? -8.643 5.491 -3.870 1.00 94.38 168 ILE A N 1
ATOM 1300 C CA . ILE A 1 168 ? -7.950 5.142 -2.636 1.00 94.38 168 ILE A CA 1
ATOM 1301 C C . ILE A 1 168 ? -8.411 3.763 -2.175 1.00 94.38 168 ILE A C 1
ATOM 1303 O O . ILE A 1 168 ? -9.593 3.430 -2.245 1.00 94.38 168 ILE A O 1
ATOM 1307 N N . TYR A 1 169 ? -7.477 2.946 -1.705 1.00 96.94 169 TYR A N 1
ATOM 1308 C CA . TYR A 1 169 ? -7.806 1.687 -1.050 1.00 96.94 169 TYR A CA 1
ATOM 1309 C C . TYR A 1 169 ? -7.921 1.941 0.445 1.00 96.94 169 TYR A C 1
ATOM 1311 O O . TYR A 1 169 ? -6.935 2.332 1.065 1.00 96.94 169 TYR A O 1
ATOM 1319 N N . ILE A 1 170 ? -9.110 1.729 1.009 1.00 97.19 170 ILE A N 1
ATOM 1320 C CA . ILE A 1 170 ? -9.355 1.831 2.451 1.00 97.19 170 ILE A CA 1
ATOM 1321 C C . ILE A 1 170 ? -9.840 0.481 2.962 1.00 97.19 170 ILE A C 1
ATOM 1323 O O . ILE A 1 170 ? -10.784 -0.099 2.414 1.00 97.19 170 ILE A O 1
ATOM 1327 N N . ILE A 1 171 ? -9.193 0.007 4.022 1.00 97.44 171 ILE A N 1
ATOM 1328 C CA . ILE A 1 171 ? -9.568 -1.202 4.748 1.00 97.44 171 ILE A CA 1
ATOM 1329 C C . ILE A 1 1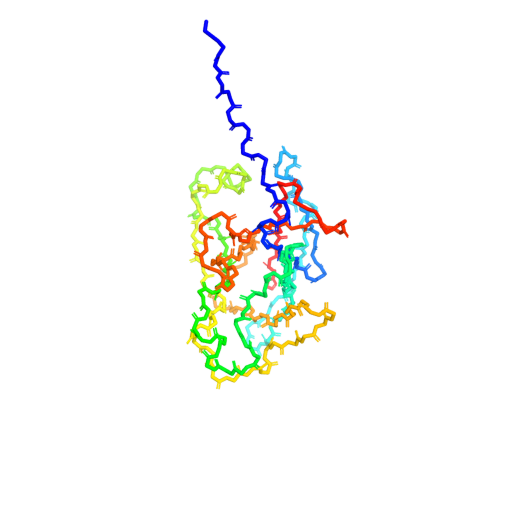71 ? -10.020 -0.792 6.147 1.00 97.44 171 ILE A C 1
ATOM 1331 O O . ILE A 1 171 ? -9.323 -0.048 6.835 1.00 97.44 171 ILE A O 1
ATOM 1335 N N . ASN A 1 172 ? -11.184 -1.279 6.563 1.00 97.38 172 ASN A N 1
ATOM 1336 C CA . ASN A 1 172 ? -11.647 -1.204 7.939 1.00 97.38 172 ASN A CA 1
ATOM 1337 C C . ASN A 1 172 ? -11.176 -2.450 8.699 1.00 97.38 172 ASN A C 1
ATOM 1339 O O . ASN A 1 172 ? -11.666 -3.553 8.443 1.00 97.38 172 ASN A O 1
ATOM 1343 N N . PHE A 1 173 ? -10.211 -2.291 9.597 1.00 96.50 173 PHE A N 1
ATOM 1344 C CA . PHE A 1 173 ? -9.733 -3.378 10.446 1.00 96.50 173 PHE A CA 1
ATOM 1345 C C . PHE A 1 173 ? -10.601 -3.469 11.698 1.00 96.50 173 PHE A C 1
ATOM 1347 O O . PHE A 1 173 ? -10.746 -2.486 12.417 1.00 96.50 173 PHE A O 1
ATOM 1354 N N . LEU A 1 174 ? -11.169 -4.644 11.952 1.00 94.62 174 LEU A N 1
ATOM 1355 C CA . LEU A 1 174 ? -12.117 -4.904 13.037 1.00 94.62 174 LEU A CA 1
ATOM 1356 C C . LEU A 1 174 ? -11.541 -5.976 13.971 1.00 94.62 174 LEU A C 1
ATOM 1358 O O . LEU A 1 174 ? -11.066 -7.000 13.475 1.00 94.62 174 LEU A O 1
ATOM 1362 N N . ALA A 1 175 ? -11.568 -5.737 15.283 1.00 88.69 175 ALA A N 1
ATOM 1363 C CA . ALA A 1 175 ? -11.027 -6.652 16.296 1.00 88.69 175 ALA A CA 1
ATOM 1364 C C . ALA A 1 175 ? -12.030 -7.724 16.768 1.00 88.69 175 ALA A C 1
ATOM 1366 O O . ALA A 1 175 ? -13.257 -7.494 16.661 1.00 88.69 175 ALA A O 1
#

pLDDT: mean 88.83, std 13.13, range [36.47, 98.19]

Secondary structure (DSSP, 8-state):
-----------TTTS-EEEETTSPEEEGGG--GGGSEEEE--TTS-EEEEEEEE--TT---SSS-SSHHHHHHS--EEEEEEE-SSS-HHHHHHHT-SEEEEEEEEGGG-S-STTEEEETTEEEEEEEE-TTSPSEEEEEEEESB-TT--TTSB-EEB-TTSSB-SEEEEEEEE-

Solvent-accessible surface area (backbone atoms only — not comparable to full-atom values): 9916 Å² total; per-residue (Å²): 133,83,82,78,77,77,74,80,69,79,50,58,50,49,26,20,31,33,41,50,63,94,46,46,63,35,46,39,94,74,60,54,76,92,69,42,27,74,45,75,42,46,80,96,53,92,33,69,49,40,38,37,39,36,49,27,72,69,74,56,47,54,40,86,48,91,49,62,69,33,41,32,71,34,65,39,30,39,32,36,34,28,70,68,80,64,82,54,66,73,57,26,70,56,74,64,46,56,51,45,81,39,86,59,48,48,35,58,74,56,92,64,58,87,49,53,44,80,55,98,82,22,44,36,33,61,41,58,63,64,65,90,53,80,67,46,63,29,36,60,46,56,48,41,35,35,56,84,63,46,85,77,18,34,49,40,46,27,44,97,83,75,39,77,65,70,35,42,39,37,39,32,37,40,114

Mean predicted aligned error: 5.78 Å

Radius of gyration: 16.52 Å; Cα contacts (8 Å, |Δi|>4): 379; chains: 1; bounding box: 40×51×39 Å

Organism: NCBI:txid596324

Nearest PDB structures (foldseek):
  7ul0-assembly1_L  TM=3.540E-01  e=2.383E-02  Homo sapiens
  8k2m-assembly1_A  TM=3.377E-01  e=3.768E-02  Paenibacillus sp. TS12
  8k2n-assembly1_B  TM=3.369E-01  e=9.422E-02  Lacticaseibacillus yichunensis
  6mol-assembly1_B  TM=4.007E-01  e=1.106E+00  Homo sapiens
  2pkd-assembly3_D  TM=2.833E-01  e=3.946E-01  Homo sapiens